Protein AF-A0A7W4HP68-F1 (afdb_monomer)

pLDDT: mean 87.76, std 15.4, range [39.12, 98.56]

Sequence (169 aa):
MGERTPRTDPSALHEPLAAELMTPKHRIAAQNIEIGRERLLDSKQLKIIGAAYEQSPLAFEDATNAAVLVGHLVRQTLEFAPTTDGTPLLTAESIAERETANCYGYTIVASECLDQIKGLEHYIGYVNQHAVIMLFDRPSQRSFLLDVPTNELCKETTEAISGKNRKIS

Secondary structure (DSSP, 8-state):
---------GGGG-S-TTSS-EES-HHHHTT-TTS--EEGGG-HHHHHHHHHHHTS---HHHHHHHHHHHHHHHHHH-EE----TTPPP--HHHHHHH-EE-HHHHHHHHHHHHTTSTT---EEEEETTEEEEEEEETTTTEEEEE-SS-STT-EE-HHHHH-------

Nearest PDB structures (foldseek):
  8ig0-assembly2_C  TM=6.056E-01  e=6.500E-02  Homo sapiens
  4x5y-assembly1_A  TM=5.254E-01  e=9.857E-02  Homo sapiens
  8va6-assembly1_A  TM=5.139E-01  e=1.046E-01  Homo sapiens
  6opj-assembly1_A  TM=6.132E-01  e=2.553E-01  Homo sapiens
  8va5-assembly1_A  TM=4.805E-01  e=1.110E-01  Homo sapiens

Solvent-accessible surface area (backbone atoms only — not comparable to full-atom values): 9848 Å² total; per-residue (Å²): 135,82,83,74,73,83,74,76,59,78,80,79,71,75,71,59,56,38,69,60,25,42,28,47,22,66,78,61,29,74,75,36,85,86,51,70,70,35,46,43,84,75,21,68,67,53,52,50,44,30,52,55,38,68,72,44,94,69,44,68,66,43,53,52,52,40,50,52,52,44,27,50,53,45,55,48,24,37,42,87,41,80,89,52,99,82,58,71,76,93,41,24,67,55,32,40,77,64,32,48,33,32,49,54,53,40,32,50,39,38,48,61,51,42,71,73,24,81,91,59,71,74,43,83,46,79,54,97,95,40,35,26,37,37,35,70,41,73,93,81,61,38,32,34,33,37,33,41,87,47,76,90,52,56,40,78,40,25,46,81,75,67,67,56,75,82,74,86,124

Foldseek 3Di:
DDPPDPDDDVVLVDDQLQQLFWFQAPVVCVVPVVDDIDRLLPDPQLVVLLVQLVPDPVDPVSLLVSLVSLLVRLLRGADEDADDPPDDDRHSVVCRVHSYDHQVSLQSNSVSSQVSRPPRDWDWDQDPNGIWIKGADPVVQWIFIGRSNDCPRGGTCSCVPVVDDPPPD

Radius of gyration: 17.86 Å; Cα contacts (8 Å, |Δi|>4): 255; chains: 1; bounding box: 71×29×49 Å

Structure (mmCIF, N/CA/C/O backbone):
data_AF-A0A7W4HP68-F1
#
_entry.id   AF-A0A7W4HP68-F1
#
loop_
_atom_site.group_PDB
_atom_site.id
_atom_site.type_symbol
_atom_site.label_atom_id
_atom_site.label_alt_id
_atom_site.label_comp_id
_atom_site.label_asym_id
_atom_site.label_entity_id
_atom_site.label_seq_id
_atom_site.pdbx_PDB_ins_code
_atom_site.Cartn_x
_atom_site.Cartn_y
_atom_site.Cartn_z
_atom_site.occupancy
_atom_site.B_iso_or_equiv
_atom_site.auth_seq_id
_atom_site.auth_comp_id
_atom_site.auth_asym_id
_atom_site.auth_atom_id
_atom_site.pdbx_PDB_model_num
ATOM 1 N N . MET A 1 1 ? 45.968 -4.131 7.517 1.00 40.19 1 MET A N 1
ATOM 2 C CA . MET A 1 1 ? 45.102 -3.302 6.654 1.00 40.19 1 MET A CA 1
ATOM 3 C C . MET A 1 1 ? 43.673 -3.678 6.982 1.00 40.19 1 MET A C 1
ATOM 5 O O . MET A 1 1 ? 43.306 -4.811 6.721 1.00 40.19 1 MET A O 1
ATOM 9 N N . GLY A 1 2 ? 42.932 -2.812 7.674 1.00 39.78 2 GLY A N 1
ATOM 10 C CA . GLY A 1 2 ? 41.544 -3.100 8.037 1.00 39.78 2 GLY A CA 1
ATOM 11 C C . GLY A 1 2 ? 40.631 -2.839 6.846 1.00 39.78 2 GLY A C 1
ATOM 12 O O . GLY A 1 2 ? 40.623 -1.720 6.331 1.00 39.78 2 GLY A O 1
ATOM 13 N N . GLU A 1 3 ? 39.896 -3.859 6.408 1.00 43.34 3 GLU A N 1
ATOM 14 C CA . GLU A 1 3 ? 38.761 -3.699 5.503 1.00 43.34 3 GLU A CA 1
ATOM 15 C C . GLU A 1 3 ? 37.773 -2.720 6.135 1.00 43.34 3 GLU A C 1
ATOM 17 O O . GLU A 1 3 ? 37.208 -2.961 7.203 1.00 43.34 3 GLU A O 1
ATOM 22 N N . ARG A 1 4 ? 37.601 -1.563 5.493 1.00 48.28 4 ARG A N 1
ATOM 23 C CA . ARG A 1 4 ? 36.499 -0.666 5.815 1.00 48.28 4 ARG A CA 1
ATOM 24 C C . ARG A 1 4 ? 35.239 -1.337 5.285 1.00 48.28 4 ARG A C 1
ATOM 26 O O . ARG A 1 4 ? 35.049 -1.392 4.075 1.00 48.28 4 ARG A O 1
ATOM 33 N N . THR A 1 5 ? 34.381 -1.808 6.185 1.00 53.44 5 THR A N 1
ATOM 34 C CA . THR A 1 5 ? 32.953 -2.000 5.901 1.00 53.44 5 THR A CA 1
ATOM 35 C C . THR A 1 5 ? 32.448 -0.799 5.097 1.00 53.44 5 THR A C 1
ATOM 37 O O . THR A 1 5 ? 32.712 0.334 5.531 1.00 53.44 5 THR A O 1
ATOM 40 N N . PRO A 1 6 ? 31.757 -0.994 3.959 1.00 51.78 6 PRO A N 1
ATOM 41 C CA . PRO A 1 6 ? 31.152 0.119 3.250 1.00 51.78 6 PRO A CA 1
ATOM 42 C C . PRO A 1 6 ? 30.161 0.775 4.210 1.00 51.78 6 PRO A C 1
ATOM 44 O O . PRO A 1 6 ? 29.169 0.177 4.616 1.00 51.78 6 PRO A O 1
ATOM 47 N N . ARG A 1 7 ? 30.495 1.988 4.656 1.00 52.41 7 ARG A N 1
ATOM 48 C CA . ARG A 1 7 ? 29.560 2.845 5.373 1.00 52.41 7 ARG A CA 1
ATOM 49 C C . ARG A 1 7 ? 28.571 3.308 4.318 1.00 52.41 7 ARG A C 1
ATOM 51 O O . ARG A 1 7 ? 28.935 4.132 3.484 1.00 52.41 7 ARG A O 1
ATOM 58 N N . THR A 1 8 ? 27.375 2.736 4.314 1.00 50.69 8 THR A N 1
ATOM 59 C CA . THR A 1 8 ? 26.241 3.315 3.601 1.00 50.69 8 THR A CA 1
ATOM 60 C C . THR A 1 8 ? 26.096 4.751 4.087 1.00 50.69 8 THR A C 1
ATOM 62 O O . THR A 1 8 ? 25.999 5.001 5.290 1.00 50.69 8 THR A O 1
ATOM 65 N N . ASP A 1 9 ? 26.193 5.696 3.159 1.00 42.69 9 ASP A N 1
ATOM 66 C CA . ASP A 1 9 ? 25.941 7.100 3.437 1.00 42.69 9 ASP A CA 1
ATOM 67 C C . ASP A 1 9 ? 24.480 7.229 3.906 1.00 42.69 9 ASP A C 1
ATOM 69 O O . ASP A 1 9 ? 23.585 6.794 3.178 1.00 42.69 9 ASP A O 1
ATOM 73 N N . PRO A 1 10 ? 24.193 7.768 5.104 1.00 47.03 10 PRO A N 1
ATOM 74 C CA . PRO A 1 10 ? 22.819 7.978 5.554 1.00 47.03 10 PRO A CA 1
ATOM 75 C C . PRO A 1 10 ? 22.025 8.924 4.638 1.00 47.03 10 PRO A C 1
ATOM 77 O O . PRO A 1 10 ? 20.806 8.974 4.755 1.00 47.03 10 PRO A O 1
ATOM 80 N N . SER A 1 11 ? 22.671 9.642 3.709 1.00 45.12 11 SER A N 1
ATOM 81 C CA . SER A 1 11 ? 21.988 10.397 2.649 1.00 45.12 11 SER A CA 1
ATOM 82 C C . SER A 1 11 ? 21.313 9.509 1.589 1.00 45.12 11 SER A C 1
ATOM 84 O O . SER A 1 11 ? 20.339 9.934 0.974 1.00 45.12 11 SER A O 1
ATOM 86 N N . ALA A 1 12 ? 21.750 8.252 1.431 1.00 43.88 12 ALA A N 1
ATOM 87 C CA . ALA A 1 12 ? 21.139 7.267 0.533 1.00 43.88 12 ALA A CA 1
ATOM 88 C C . ALA A 1 12 ? 19.797 6.709 1.056 1.00 43.88 12 ALA A C 1
ATOM 90 O O . ALA A 1 12 ? 19.240 5.789 0.462 1.00 43.88 12 ALA A O 1
ATOM 91 N N . LEU A 1 13 ? 19.286 7.234 2.178 1.00 48.50 13 LEU A N 1
ATOM 92 C CA . LEU A 1 13 ? 18.046 6.788 2.817 1.00 48.50 13 LEU A CA 1
ATOM 93 C C . LEU A 1 13 ? 16.765 7.499 2.366 1.00 48.50 13 LEU A C 1
ATOM 95 O O . LEU A 1 13 ? 15.713 7.109 2.859 1.00 48.50 13 LEU A O 1
ATOM 99 N N . HIS A 1 14 ? 16.772 8.517 1.499 1.00 60.44 14 HIS A N 1
ATOM 100 C CA . HIS A 1 14 ? 15.555 9.339 1.367 1.00 60.44 14 HIS A CA 1
ATOM 101 C C . HIS A 1 14 ? 15.119 9.700 -0.053 1.00 60.44 14 HIS A C 1
ATOM 103 O O . HIS A 1 14 ? 14.591 10.787 -0.272 1.00 60.44 14 HIS A O 1
ATOM 109 N N . GLU A 1 15 ? 15.238 8.771 -1.000 1.00 81.50 15 GLU A N 1
ATOM 110 C CA . GLU A 1 15 ? 14.273 8.748 -2.102 1.00 81.50 15 GLU A CA 1
ATOM 111 C C . GLU A 1 15 ? 13.188 7.709 -1.785 1.00 81.50 15 GLU A C 1
ATOM 113 O O . GLU A 1 15 ? 13.540 6.567 -1.472 1.00 81.50 15 GLU A O 1
ATOM 118 N N . PRO A 1 16 ? 11.891 8.081 -1.815 1.00 92.12 16 PRO A N 1
ATOM 119 C CA . PRO A 1 16 ? 10.810 7.114 -1.683 1.00 92.12 16 PRO A CA 1
ATOM 120 C C . PRO A 1 16 ? 10.994 5.980 -2.688 1.00 92.12 16 PRO A C 1
ATOM 122 O O . PRO A 1 16 ? 11.236 6.225 -3.871 1.00 92.12 16 PRO A O 1
ATOM 125 N N . LEU A 1 17 ? 10.839 4.737 -2.248 1.00 94.81 17 LEU A N 1
ATOM 126 C CA . LEU A 1 17 ? 10.944 3.564 -3.110 1.00 94.81 17 LEU A CA 1
ATOM 127 C C . LEU A 1 17 ? 9.953 3.635 -4.288 1.00 94.81 17 LEU A C 1
ATOM 129 O O . LEU A 1 17 ? 10.228 3.139 -5.378 1.00 94.81 17 LEU A O 1
ATOM 133 N N . ALA A 1 18 ? 8.813 4.294 -4.084 1.00 96.31 18 ALA A N 1
ATOM 134 C CA . ALA A 1 18 ? 7.776 4.534 -5.073 1.00 96.31 18 ALA A CA 1
ATOM 135 C C . ALA A 1 18 ? 8.025 5.734 -6.005 1.00 96.31 18 ALA A C 1
ATOM 137 O O . ALA A 1 18 ? 7.197 5.977 -6.886 1.00 96.31 18 ALA A O 1
ATOM 138 N N . ALA A 1 19 ? 9.118 6.488 -5.842 1.00 94.88 19 ALA A N 1
ATOM 139 C CA . ALA A 1 19 ? 9.353 7.736 -6.573 1.00 94.88 19 ALA A CA 1
ATOM 140 C C . ALA A 1 19 ? 9.346 7.553 -8.101 1.00 94.88 19 ALA A C 1
ATOM 142 O O . ALA A 1 19 ? 8.768 8.369 -8.825 1.00 94.88 19 ALA A O 1
ATOM 143 N N . GLU A 1 20 ? 9.942 6.473 -8.597 1.00 95.38 20 GLU A N 1
ATOM 144 C CA . GLU A 1 20 ? 10.044 6.183 -10.033 1.00 95.38 20 GLU A CA 1
ATOM 145 C C . GLU A 1 20 ? 9.067 5.094 -10.502 1.00 95.38 20 GLU A C 1
ATOM 147 O O . GLU A 1 20 ? 8.982 4.794 -11.695 1.00 95.38 20 GLU A O 1
ATOM 152 N N . LEU A 1 21 ? 8.282 4.517 -9.584 1.00 96.94 21 LEU A N 1
ATOM 153 C CA . LEU A 1 21 ? 7.321 3.477 -9.930 1.00 96.94 21 LEU A CA 1
ATOM 154 C C . LEU A 1 21 ? 6.187 4.033 -10.783 1.00 96.94 21 LEU A C 1
ATOM 156 O O . LEU A 1 21 ? 5.560 5.043 -10.465 1.00 96.94 21 LEU A O 1
ATOM 160 N N . MET A 1 22 ? 5.876 3.300 -11.844 1.00 97.75 22 MET A N 1
ATOM 161 C CA . MET A 1 22 ? 4.790 3.607 -12.760 1.00 97.75 22 MET A CA 1
ATOM 162 C C . MET A 1 22 ? 3.688 2.563 -12.614 1.00 97.75 22 MET A C 1
ATOM 164 O O . MET A 1 22 ? 3.959 1.365 -12.597 1.00 97.75 22 MET A O 1
ATOM 168 N N . THR A 1 23 ? 2.442 3.016 -12.555 1.00 97.19 23 THR A N 1
ATOM 169 C CA . THR A 1 23 ? 1.260 2.170 -12.408 1.00 97.19 23 THR A CA 1
ATOM 170 C C . THR A 1 23 ? 0.336 2.276 -13.629 1.00 97.19 23 THR A C 1
ATOM 172 O O . THR A 1 23 ? 0.147 3.378 -14.150 1.00 97.19 23 THR A O 1
ATOM 175 N N . PRO A 1 24 ? -0.239 1.159 -14.110 1.00 96.31 24 PRO A N 1
ATOM 176 C CA . PRO A 1 24 ? 0.078 -0.204 -13.686 1.00 96.31 24 PRO A CA 1
ATOM 177 C C . PRO A 1 24 ? 1.448 -0.662 -14.222 1.00 96.31 24 PRO A C 1
ATOM 179 O O . PRO A 1 24 ? 2.068 0.002 -15.062 1.00 96.31 24 PRO A O 1
ATOM 182 N N . LYS A 1 25 ? 1.904 -1.831 -13.758 1.00 94.62 25 LYS A N 1
ATOM 183 C 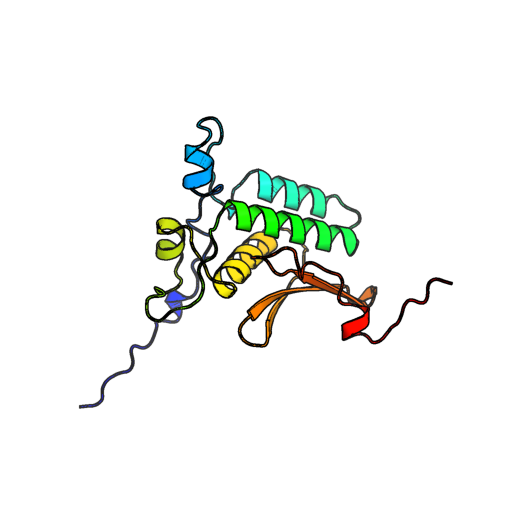CA . LYS A 1 25 ? 3.129 -2.472 -14.254 1.00 94.62 25 LYS A CA 1
ATOM 184 C C . LYS A 1 25 ? 3.082 -2.694 -15.761 1.00 94.62 25 LYS A C 1
ATOM 186 O O . LYS A 1 25 ? 2.010 -2.929 -16.334 1.00 94.62 25 LYS A O 1
ATOM 191 N N . HIS A 1 26 ? 4.243 -2.673 -16.403 1.00 93.31 26 HIS A N 1
ATOM 192 C CA . HIS A 1 26 ? 4.402 -2.730 -17.852 1.00 93.31 26 HIS A CA 1
ATOM 193 C C . HIS A 1 26 ? 3.638 -3.900 -18.479 1.00 93.31 26 HIS A C 1
ATOM 195 O O . HIS A 1 26 ? 2.956 -3.721 -19.485 1.00 93.31 26 HIS A O 1
ATOM 201 N N . ARG A 1 27 ? 3.657 -5.080 -17.842 1.00 90.44 27 ARG A N 1
ATOM 202 C CA . ARG A 1 27 ? 2.921 -6.266 -18.316 1.00 90.44 27 ARG A CA 1
ATOM 203 C C . ARG A 1 27 ? 1.409 -6.041 -18.431 1.00 90.44 27 ARG A C 1
ATOM 205 O O . ARG A 1 27 ? 0.796 -6.596 -19.335 1.00 90.44 27 ARG A O 1
ATOM 212 N N . ILE A 1 28 ? 0.810 -5.267 -17.523 1.00 89.50 28 ILE A N 1
ATOM 213 C CA . ILE A 1 28 ? -0.626 -4.946 -17.555 1.00 89.50 28 ILE A CA 1
ATOM 214 C C . ILE A 1 28 ? -0.901 -3.907 -18.646 1.00 89.50 28 ILE A C 1
ATOM 216 O O . ILE A 1 28 ? -1.795 -4.107 -19.462 1.00 89.50 28 ILE A O 1
ATOM 220 N N . ALA A 1 29 ? -0.109 -2.833 -18.708 1.00 90.56 29 ALA A N 1
ATOM 221 C CA . ALA A 1 29 ? -0.276 -1.792 -19.725 1.00 90.56 29 ALA A CA 1
ATOM 222 C C . ALA A 1 29 ? -0.070 -2.328 -21.157 1.00 90.56 29 ALA A C 1
ATOM 224 O O . ALA A 1 29 ? -0.787 -1.955 -22.078 1.00 90.56 29 ALA A O 1
ATOM 225 N N . ALA A 1 30 ? 0.854 -3.275 -21.348 1.00 87.94 30 ALA A N 1
ATOM 226 C CA . ALA A 1 30 ? 1.096 -3.912 -22.643 1.00 87.94 30 ALA A CA 1
ATOM 227 C C . ALA A 1 30 ? -0.101 -4.737 -23.157 1.00 87.94 30 ALA A C 1
ATOM 229 O O . ALA A 1 30 ? -0.192 -4.998 -24.354 1.00 87.94 30 ALA A O 1
ATOM 230 N N . GLN A 1 31 ? -1.019 -5.151 -22.276 1.00 88.31 31 GLN A N 1
ATOM 231 C CA . GLN A 1 31 ? -2.223 -5.900 -22.654 1.00 88.31 31 GLN A CA 1
ATOM 232 C C . GLN A 1 31 ? -3.368 -4.993 -23.124 1.00 88.31 31 GLN A C 1
ATOM 234 O O . GLN A 1 31 ? -4.294 -5.482 -23.769 1.00 88.31 31 GLN A O 1
ATOM 239 N N . ASN A 1 32 ? -3.321 -3.692 -22.823 1.00 82.94 32 ASN A N 1
ATOM 240 C CA . ASN A 1 32 ? -4.326 -2.729 -23.254 1.00 82.94 32 ASN A CA 1
ATOM 241 C C . ASN A 1 32 ? -3.702 -1.334 -23.415 1.00 82.94 32 ASN A C 1
ATOM 243 O O . ASN A 1 32 ? -3.455 -0.641 -22.431 1.00 82.94 32 ASN A O 1
ATOM 247 N N . ILE A 1 33 ? -3.505 -0.912 -24.668 1.00 73.19 33 ILE A N 1
ATOM 248 C CA . ILE A 1 33 ? -2.833 0.349 -25.016 1.00 73.19 33 ILE A CA 1
ATOM 249 C C . ILE A 1 33 ? -3.592 1.602 -24.551 1.00 73.19 33 ILE A C 1
ATOM 251 O O . ILE A 1 33 ? -3.002 2.676 -24.464 1.00 73.19 33 ILE A O 1
ATOM 255 N N . GLU A 1 34 ? -4.885 1.476 -24.237 1.00 80.88 34 GLU A N 1
ATOM 256 C CA . GLU A 1 34 ? -5.684 2.565 -23.664 1.00 80.88 34 GLU A CA 1
ATOM 257 C C . GLU A 1 34 ? -5.357 2.803 -22.181 1.00 80.88 34 GLU A C 1
ATOM 259 O O . GLU A 1 34 ? -5.646 3.874 -21.643 1.00 80.88 34 GLU A O 1
ATOM 264 N N . ILE A 1 35 ? -4.722 1.832 -21.514 1.00 80.25 35 ILE A N 1
ATOM 265 C CA . ILE A 1 35 ? -4.265 1.963 -20.131 1.00 80.25 35 ILE A CA 1
ATOM 266 C C . ILE A 1 35 ? -2.921 2.696 -20.131 1.00 80.25 35 ILE A C 1
ATOM 268 O O . ILE A 1 35 ? -1.845 2.100 -20.202 1.00 80.25 35 ILE A O 1
ATOM 272 N N . GLY A 1 36 ? -2.994 4.025 -20.051 1.00 86.56 36 GLY A N 1
ATOM 273 C CA . GLY A 1 36 ? -1.827 4.869 -19.812 1.00 86.56 36 GLY A CA 1
ATOM 274 C C . GLY A 1 36 ? -1.169 4.549 -18.466 1.00 86.56 36 GLY A C 1
ATOM 275 O O . GLY A 1 36 ? -1.857 4.283 -17.481 1.00 86.56 36 GLY A O 1
ATOM 276 N N . ARG A 1 37 ? 0.168 4.587 -18.424 1.00 94.25 37 ARG A N 1
ATOM 277 C CA . ARG A 1 37 ? 0.936 4.471 -17.176 1.00 94.25 37 ARG A CA 1
ATOM 278 C C . ARG A 1 37 ? 1.150 5.852 -16.567 1.00 94.25 37 ARG A C 1
ATOM 280 O O . ARG A 1 37 ? 1.506 6.794 -17.272 1.00 94.25 37 ARG A O 1
ATOM 287 N N . GLU A 1 38 ? 0.979 5.954 -15.260 1.00 96.69 38 GLU A N 1
ATOM 288 C CA . GLU A 1 38 ? 1.174 7.177 -14.476 1.00 96.69 38 GLU A CA 1
ATOM 289 C C . GLU A 1 38 ? 2.187 6.905 -13.359 1.00 96.69 38 GLU A C 1
ATOM 291 O O . GLU A 1 38 ? 2.323 5.762 -12.927 1.00 96.69 38 GLU A O 1
ATOM 296 N N . ARG A 1 39 ? 2.892 7.928 -12.860 1.00 97.25 39 ARG A N 1
ATOM 297 C CA . ARG A 1 39 ? 3.720 7.758 -11.653 1.00 97.25 39 ARG A CA 1
ATOM 298 C C . ARG A 1 39 ? 2.817 7.367 -10.490 1.00 97.25 39 ARG A C 1
ATOM 300 O O . ARG A 1 39 ? 1.792 8.012 -10.283 1.00 97.25 39 ARG A O 1
ATOM 307 N N . LEU A 1 40 ? 3.183 6.330 -9.740 1.00 98.12 40 LEU A N 1
ATOM 308 C CA . LEU A 1 40 ? 2.350 5.733 -8.693 1.00 98.12 40 LEU A CA 1
ATOM 309 C C . LEU A 1 40 ? 1.877 6.784 -7.677 1.00 98.12 40 LEU A C 1
ATOM 311 O O . LEU A 1 40 ? 0.671 6.921 -7.460 1.00 98.12 40 LEU A O 1
ATOM 315 N N . LEU A 1 41 ? 2.814 7.566 -7.134 1.00 97.56 41 LEU A N 1
ATOM 316 C CA . LEU A 1 41 ? 2.531 8.608 -6.139 1.00 97.56 41 LEU A CA 1
ATOM 317 C C . LEU A 1 41 ? 1.694 9.774 -6.698 1.00 97.56 41 LEU A C 1
ATOM 319 O O . LEU A 1 41 ? 0.993 10.446 -5.950 1.00 97.56 41 LEU A O 1
ATOM 323 N N . ASP A 1 42 ? 1.707 9.983 -8.017 1.00 96.56 42 ASP A N 1
ATOM 324 C CA . ASP A 1 42 ? 0.942 11.039 -8.691 1.00 96.56 42 ASP A CA 1
ATOM 325 C C . ASP A 1 42 ? -0.346 10.522 -9.358 1.00 96.56 42 ASP A C 1
ATOM 327 O O . ASP A 1 42 ? -1.086 11.310 -9.968 1.00 96.56 42 ASP A O 1
ATOM 331 N N . SER A 1 43 ? -0.612 9.216 -9.265 1.00 97.38 43 SER A N 1
ATOM 332 C CA . SER A 1 43 ? -1.649 8.542 -10.042 1.00 97.38 43 SER A CA 1
ATOM 333 C C . SER A 1 43 ? -3.045 9.050 -9.695 1.00 97.38 43 SER A C 1
ATOM 335 O O . SER A 1 43 ? -3.373 9.358 -8.542 1.00 97.38 43 SER A O 1
ATOM 337 N N . LYS A 1 44 ? -3.916 9.111 -10.705 1.00 97.19 44 LYS A N 1
ATOM 338 C CA . LYS A 1 44 ? -5.322 9.497 -10.509 1.00 97.19 44 LYS A CA 1
ATOM 339 C C . LYS A 1 44 ? -6.014 8.589 -9.501 1.00 97.19 44 LYS A C 1
ATOM 341 O O . LYS A 1 44 ? -6.801 9.073 -8.695 1.00 97.19 44 LYS A O 1
ATOM 346 N N . GLN A 1 45 ? -5.711 7.292 -9.527 1.00 97.31 45 GLN A N 1
ATOM 347 C CA . GLN A 1 45 ? -6.311 6.324 -8.616 1.00 97.31 45 GLN A CA 1
ATOM 348 C C . GLN A 1 45 ? -5.924 6.600 -7.160 1.00 97.31 45 GLN A C 1
ATOM 350 O O . GLN A 1 45 ? -6.814 6.616 -6.313 1.00 97.31 45 GLN A O 1
ATOM 355 N N . LEU A 1 46 ? -4.651 6.898 -6.866 1.00 98.44 46 LEU A N 1
ATOM 356 C CA . LEU A 1 46 ? -4.238 7.262 -5.508 1.00 98.44 46 LEU A CA 1
ATOM 357 C C . LEU A 1 46 ? -4.939 8.541 -5.029 1.00 98.44 46 LEU A C 1
ATOM 359 O O . LEU A 1 46 ? -5.462 8.578 -3.918 1.00 98.44 46 LEU A O 1
ATOM 363 N N . LYS A 1 47 ? -5.047 9.552 -5.899 1.00 98.38 47 LYS A N 1
ATOM 364 C CA . LYS A 1 47 ? -5.775 10.799 -5.603 1.00 98.38 47 LYS A CA 1
ATOM 365 C C . LYS A 1 47 ? -7.262 10.564 -5.334 1.00 98.38 47 LYS A C 1
ATOM 367 O O . LYS A 1 47 ? -7.816 11.188 -4.437 1.00 98.38 47 LYS A O 1
ATOM 372 N N . ILE A 1 48 ? -7.906 9.666 -6.084 1.00 98.44 48 ILE A N 1
ATOM 373 C CA . ILE A 1 48 ? -9.308 9.283 -5.859 1.00 98.44 48 ILE A CA 1
ATOM 374 C C . ILE A 1 48 ? -9.465 8.591 -4.502 1.00 98.44 48 ILE A C 1
ATOM 376 O O . ILE A 1 48 ? -10.387 8.930 -3.765 1.00 98.44 48 ILE A O 1
ATOM 380 N N . ILE A 1 49 ? -8.566 7.661 -4.159 1.00 98.56 49 ILE A N 1
ATOM 381 C CA . ILE A 1 49 ? -8.584 6.971 -2.859 1.00 98.56 49 ILE A CA 1
ATOM 382 C C . ILE A 1 49 ? -8.423 7.986 -1.720 1.00 98.56 49 ILE A C 1
ATOM 384 O O . ILE A 1 49 ? -9.225 7.984 -0.787 1.00 98.56 49 ILE A O 1
ATOM 388 N N . GLY A 1 50 ? -7.435 8.881 -1.826 1.00 98.31 50 GLY A N 1
ATOM 389 C CA . GLY A 1 50 ? -7.185 9.921 -0.829 1.00 98.31 50 GLY A CA 1
ATOM 390 C C . GLY A 1 50 ? -8.367 10.873 -0.665 1.00 98.31 50 GLY A C 1
ATOM 391 O O . GLY A 1 50 ? -8.855 11.057 0.444 1.00 98.31 50 GLY A O 1
ATOM 392 N N . ALA A 1 51 ? -8.911 11.395 -1.767 1.00 98.25 51 ALA A N 1
ATOM 393 C CA . ALA A 1 51 ? -10.065 12.291 -1.726 1.00 98.25 51 ALA A CA 1
ATOM 394 C C . ALA A 1 51 ? -11.315 11.621 -1.130 1.00 98.25 51 ALA A C 1
ATOM 396 O O . ALA A 1 51 ? -12.045 12.261 -0.374 1.00 98.25 51 ALA A O 1
ATOM 397 N N . ALA A 1 52 ? -11.561 10.345 -1.447 1.00 98.38 52 ALA A N 1
ATOM 398 C CA . ALA A 1 52 ? -12.680 9.594 -0.883 1.00 98.38 52 ALA A CA 1
ATOM 399 C C . ALA A 1 52 ? -12.542 9.414 0.637 1.00 98.38 52 ALA A C 1
ATOM 401 O O . ALA A 1 52 ? -13.524 9.592 1.356 1.00 98.38 52 ALA A O 1
ATOM 402 N N . TYR A 1 53 ? -11.334 9.117 1.129 1.00 98.38 53 TYR A N 1
ATOM 403 C CA . TYR A 1 53 ? -11.055 9.047 2.565 1.00 98.38 53 TYR A CA 1
ATOM 404 C C . TYR A 1 53 ? -11.209 10.414 3.239 1.00 98.38 53 TYR A C 1
ATOM 406 O O . TYR A 1 53 ? -11.939 10.539 4.217 1.00 98.38 53 TYR A O 1
ATOM 414 N N . GLU A 1 54 ? -10.587 11.458 2.695 1.00 97.81 54 GLU A N 1
ATOM 415 C CA . GLU A 1 54 ? -10.579 12.802 3.289 1.00 97.81 54 GLU A CA 1
ATOM 416 C C . GLU A 1 54 ? -11.973 13.446 3.362 1.00 97.81 54 GLU A C 1
ATOM 418 O O . GLU A 1 54 ? -12.218 14.299 4.215 1.00 97.81 54 GLU A O 1
ATOM 423 N N . GLN A 1 55 ? -12.891 13.046 2.479 1.00 97.56 55 GLN A N 1
ATOM 424 C CA . GLN A 1 55 ? -14.287 13.502 2.465 1.00 97.56 55 GLN A CA 1
ATOM 425 C C . GLN A 1 55 ? -15.231 12.597 3.275 1.00 97.56 55 GLN A C 1
ATOM 427 O O . GLN A 1 55 ? -16.421 12.899 3.390 1.00 97.56 55 GLN A O 1
ATOM 432 N N . SER A 1 56 ? -14.728 11.484 3.812 1.00 97.06 56 SER A N 1
ATOM 433 C CA . SER A 1 56 ? -15.509 10.536 4.606 1.00 97.06 56 SER A CA 1
ATOM 434 C C . SER A 1 56 ? -15.735 11.036 6.043 1.00 97.06 56 SER A C 1
ATOM 436 O O . SER A 1 56 ? -15.142 12.031 6.469 1.00 97.06 56 SER A O 1
ATOM 438 N N . PRO A 1 57 ? -16.557 10.335 6.842 1.00 96.00 57 PRO A N 1
ATOM 439 C CA . PRO A 1 57 ? -16.647 10.558 8.284 1.00 96.00 57 PRO A CA 1
ATOM 440 C C . PRO A 1 57 ? -15.349 10.288 9.069 1.00 96.00 57 PRO A C 1
ATOM 442 O O . PRO A 1 57 ? -15.337 10.537 10.275 1.00 96.00 57 PRO A O 1
ATOM 445 N N . LEU A 1 58 ? -14.288 9.787 8.418 1.00 94.75 58 LEU A N 1
ATOM 446 C CA . LEU A 1 58 ? -13.012 9.397 9.025 1.00 94.75 58 LEU A CA 1
ATOM 447 C C . LEU A 1 58 ? -13.188 8.310 10.096 1.00 94.75 58 LEU A C 1
ATOM 449 O O . LEU A 1 58 ? -12.518 8.311 11.132 1.00 94.75 58 LEU A O 1
ATOM 453 N N . ALA A 1 59 ? -14.118 7.383 9.856 1.00 94.56 59 ALA A N 1
ATOM 454 C CA . ALA A 1 59 ? -14.290 6.207 10.690 1.00 94.56 59 ALA A CA 1
ATOM 455 C C . ALA A 1 59 ? -13.174 5.186 10.422 1.00 94.56 59 ALA A C 1
ATOM 457 O O . ALA A 1 59 ? -12.498 5.206 9.391 1.00 94.56 59 ALA A O 1
ATOM 458 N N . PHE A 1 60 ? -13.012 4.234 11.341 1.00 94.75 60 PHE A N 1
ATOM 459 C CA . PHE A 1 60 ? -12.053 3.143 11.178 1.00 94.75 60 PHE A CA 1
ATOM 460 C C . PHE A 1 60 ? -12.254 2.388 9.855 1.00 94.75 60 PHE A C 1
ATOM 462 O O . PHE A 1 60 ? -11.288 2.110 9.150 1.00 94.75 60 PHE A O 1
ATOM 469 N N . GLU A 1 61 ? -13.504 2.111 9.480 1.00 95.69 61 GLU A N 1
ATOM 470 C CA . GLU A 1 61 ? -13.857 1.482 8.207 1.00 95.69 61 GLU A CA 1
ATOM 471 C C . GLU A 1 61 ? -13.314 2.265 7.006 1.00 95.69 61 GLU A C 1
ATOM 473 O O . GLU A 1 61 ? -12.761 1.654 6.092 1.00 95.69 61 GLU A O 1
ATOM 478 N N . ASP A 1 62 ? -13.405 3.596 7.023 1.00 97.12 62 ASP A N 1
ATOM 479 C CA . ASP A 1 62 ? -12.920 4.453 5.937 1.00 97.12 62 ASP A CA 1
ATOM 480 C C . ASP A 1 62 ? -11.399 4.320 5.774 1.00 97.12 62 ASP A C 1
ATOM 482 O O . ASP A 1 62 ? -10.905 4.150 4.655 1.00 97.12 62 ASP A O 1
ATOM 486 N N . ALA A 1 63 ? -10.661 4.296 6.889 1.00 97.06 63 ALA A N 1
ATOM 487 C CA . ALA A 1 63 ? -9.214 4.085 6.889 1.00 97.06 63 ALA A CA 1
ATOM 488 C C . ALA A 1 63 ? -8.840 2.687 6.367 1.00 97.06 63 ALA A C 1
ATOM 490 O O . ALA A 1 63 ? -7.951 2.552 5.524 1.00 97.06 63 ALA A O 1
ATOM 491 N N . THR A 1 64 ? -9.544 1.637 6.812 1.00 96.62 64 THR A N 1
ATOM 492 C CA . THR A 1 64 ? -9.293 0.266 6.329 1.00 96.62 64 THR A CA 1
ATOM 493 C C . THR A 1 64 ? -9.609 0.109 4.844 1.00 96.62 64 THR A C 1
ATOM 495 O O . THR A 1 64 ? -8.838 -0.520 4.120 1.00 96.62 64 THR A O 1
ATOM 498 N N . ASN A 1 65 ? -10.686 0.735 4.362 1.00 97.12 65 ASN A N 1
ATOM 499 C CA . ASN A 1 65 ? -11.062 0.721 2.952 1.00 97.12 65 ASN A CA 1
ATOM 500 C C . ASN A 1 65 ? -10.007 1.427 2.096 1.00 97.12 65 ASN A C 1
ATOM 502 O O . ASN A 1 65 ? -9.561 0.868 1.093 1.00 97.12 65 ASN A O 1
ATOM 506 N N . ALA A 1 66 ? -9.558 2.617 2.508 1.00 98.12 66 ALA A N 1
ATOM 507 C CA . ALA A 1 66 ? -8.489 3.336 1.823 1.00 98.12 66 ALA A CA 1
ATOM 508 C C . ALA A 1 66 ? -7.195 2.507 1.773 1.00 98.12 66 ALA A C 1
ATOM 510 O O . ALA A 1 66 ? -6.600 2.356 0.705 1.00 98.12 66 ALA A O 1
ATOM 511 N N . ALA A 1 67 ? -6.814 1.881 2.890 1.00 97.81 67 ALA A N 1
ATOM 512 C CA . ALA A 1 67 ? -5.637 1.022 2.965 1.00 97.81 67 ALA A CA 1
ATOM 513 C C . ALA A 1 67 ? -5.727 -0.198 2.034 1.00 97.81 67 ALA A C 1
ATOM 515 O O . ALA A 1 67 ? -4.778 -0.500 1.307 1.00 97.81 67 ALA A O 1
ATOM 516 N N . VAL A 1 68 ? -6.879 -0.871 1.988 1.00 97.31 68 VAL A N 1
ATOM 517 C CA . VAL A 1 68 ? -7.116 -2.003 1.077 1.00 97.31 68 VAL A CA 1
ATOM 518 C C . VAL A 1 68 ? -7.037 -1.563 -0.388 1.00 97.31 68 VAL A C 1
ATOM 520 O O . VAL A 1 68 ? -6.397 -2.240 -1.198 1.00 97.31 68 VAL A O 1
ATOM 523 N N . LEU A 1 69 ? -7.626 -0.415 -0.739 1.00 97.69 69 LEU A N 1
ATOM 524 C CA . LEU A 1 69 ? -7.561 0.137 -2.096 1.00 97.69 69 LEU A CA 1
ATOM 525 C C . LEU A 1 69 ? -6.130 0.516 -2.502 1.00 97.69 69 LEU A C 1
ATOM 527 O O . LEU A 1 69 ? -5.724 0.207 -3.625 1.00 97.69 69 LEU A O 1
ATOM 531 N N . VAL A 1 70 ? -5.339 1.098 -1.594 1.00 98.25 70 VAL A N 1
ATOM 532 C CA . VAL A 1 70 ? -3.899 1.317 -1.815 1.00 98.25 70 VAL A CA 1
ATOM 533 C C . VAL A 1 70 ? -3.179 -0.016 -2.019 1.00 98.25 70 VAL A C 1
ATOM 535 O O . VAL A 1 70 ? -2.415 -0.158 -2.972 1.00 98.25 70 VAL A O 1
ATOM 538 N N . GLY A 1 71 ? -3.471 -1.037 -1.210 1.00 97.25 71 GLY A N 1
ATOM 539 C CA . GLY A 1 71 ? -2.896 -2.371 -1.394 1.00 97.25 71 GLY A CA 1
ATOM 540 C C . GLY A 1 71 ? -3.219 -2.982 -2.764 1.00 97.25 71 GLY A C 1
ATOM 541 O O . GLY A 1 71 ? -2.368 -3.614 -3.393 1.00 97.25 71 GLY A O 1
ATOM 542 N N . HIS A 1 72 ? -4.428 -2.764 -3.288 1.00 96.50 72 HIS A N 1
ATOM 543 C CA . HIS A 1 72 ? -4.775 -3.147 -4.660 1.00 96.50 72 HIS A CA 1
ATOM 544 C C . HIS A 1 72 ? -3.974 -2.376 -5.712 1.00 96.50 72 HIS A C 1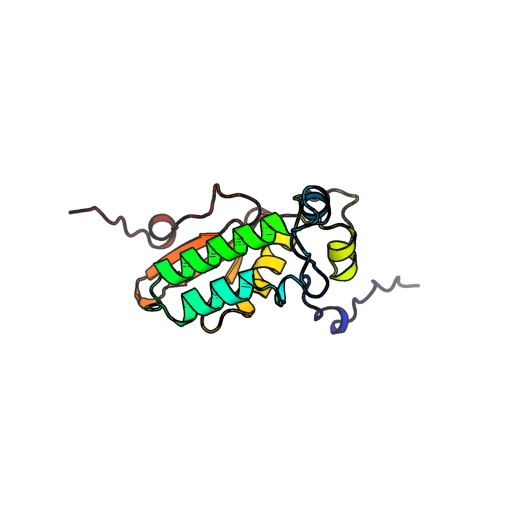
ATOM 546 O O . HIS A 1 72 ? -3.447 -3.004 -6.630 1.00 96.50 72 HIS A O 1
ATOM 552 N N . LEU A 1 73 ? -3.832 -1.060 -5.556 1.00 97.44 73 LEU A N 1
ATOM 553 C CA . LEU A 1 73 ? -3.034 -0.230 -6.459 1.00 97.44 73 LEU A CA 1
ATOM 554 C C . LEU A 1 73 ? -1.564 -0.686 -6.500 1.00 97.44 73 LEU A C 1
ATOM 556 O O . LEU A 1 73 ? -0.979 -0.833 -7.575 1.00 97.44 73 LEU A O 1
ATOM 560 N N . VAL A 1 74 ? -0.971 -1.007 -5.349 1.00 97.81 74 VAL A N 1
ATOM 561 C CA . VAL A 1 74 ? 0.407 -1.525 -5.285 1.00 97.81 74 VAL A CA 1
ATOM 562 C C . VAL A 1 74 ? 0.532 -2.881 -5.985 1.00 97.81 74 VAL A C 1
ATOM 564 O O . VAL A 1 74 ? 1.468 -3.083 -6.754 1.00 97.81 74 VAL A O 1
ATOM 567 N N . ARG A 1 75 ? -0.448 -3.783 -5.84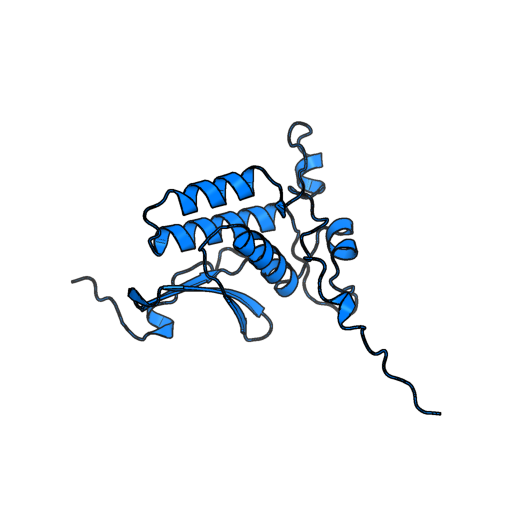5 1.00 95.94 75 ARG A N 1
ATOM 568 C CA . ARG A 1 75 ? -0.484 -5.067 -6.583 1.00 95.94 75 ARG A CA 1
ATOM 569 C C . ARG A 1 75 ? -0.650 -4.911 -8.099 1.00 95.94 75 ARG A C 1
ATOM 571 O O . ARG A 1 75 ? -0.217 -5.774 -8.865 1.00 95.94 75 ARG A O 1
ATOM 578 N N . GLN A 1 76 ? -1.265 -3.820 -8.550 1.00 95.56 76 GLN A N 1
ATOM 579 C CA . GLN A 1 76 ? -1.306 -3.458 -9.971 1.00 95.56 76 GLN A CA 1
ATOM 580 C C . GLN A 1 76 ? 0.035 -2.889 -10.458 1.00 95.56 76 GLN A C 1
ATOM 582 O O . GLN A 1 76 ? 0.317 -2.943 -11.653 1.00 95.56 76 GLN A O 1
ATOM 587 N N . THR A 1 77 ? 0.868 -2.391 -9.545 1.00 97.25 77 THR A N 1
ATOM 588 C CA . THR A 1 77 ? 2.144 -1.719 -9.833 1.00 97.25 77 THR A CA 1
ATOM 589 C C . THR A 1 77 ? 3.351 -2.648 -9.729 1.00 97.25 77 THR A C 1
ATOM 591 O O . THR A 1 77 ? 4.335 -2.450 -10.429 1.00 97.25 77 THR A O 1
ATOM 594 N N . LEU A 1 78 ? 3.281 -3.676 -8.884 1.00 97.06 78 LEU A N 1
ATOM 595 C CA . LEU A 1 78 ? 4.388 -4.591 -8.620 1.00 97.06 78 LEU A CA 1
ATOM 596 C C . LEU A 1 78 ? 3.993 -6.044 -8.882 1.00 97.06 78 LEU A C 1
ATOM 598 O O . LEU A 1 78 ? 2.823 -6.421 -8.827 1.00 97.06 78 LEU A O 1
ATOM 602 N N . GLU A 1 79 ? 4.986 -6.876 -9.164 1.00 95.31 79 GLU A N 1
ATOM 603 C CA . GLU A 1 79 ? 4.917 -8.335 -9.167 1.00 95.31 79 GLU A CA 1
ATOM 604 C C . GLU A 1 79 ? 5.657 -8.881 -7.940 1.00 95.31 79 GLU A C 1
ATOM 606 O O . GLU A 1 79 ? 6.657 -8.314 -7.493 1.00 95.31 79 GLU A O 1
ATOM 611 N N . PHE A 1 80 ? 5.126 -9.930 -7.313 1.00 94.25 80 PHE A N 1
ATOM 612 C CA . PHE A 1 80 ? 5.744 -10.476 -6.108 1.00 94.25 80 PHE A CA 1
ATOM 613 C C . PHE A 1 80 ? 6.943 -11.351 -6.475 1.00 94.25 80 PHE A C 1
ATOM 615 O O . PHE A 1 80 ? 6.836 -12.239 -7.319 1.00 94.25 80 PHE A O 1
ATOM 622 N N . ALA A 1 81 ? 8.069 -11.133 -5.797 1.00 92.56 81 ALA A N 1
ATOM 623 C CA . ALA A 1 81 ? 9.251 -11.980 -5.895 1.00 92.56 81 ALA A CA 1
ATOM 624 C C . ALA A 1 81 ? 9.800 -12.270 -4.485 1.00 92.56 81 ALA A C 1
ATOM 626 O O . ALA A 1 81 ? 10.072 -11.325 -3.742 1.00 92.56 81 ALA A O 1
ATOM 627 N N . PRO A 1 82 ? 9.966 -13.545 -4.083 1.00 88.50 82 PRO A N 1
ATOM 628 C CA . PRO A 1 82 ? 10.495 -13.883 -2.765 1.00 88.50 82 PRO A CA 1
ATOM 629 C C . PRO A 1 82 ? 11.976 -13.504 -2.637 1.00 88.50 82 PRO A C 1
ATOM 631 O O . PRO A 1 82 ? 12.709 -13.446 -3.626 1.00 88.50 82 PRO A O 1
ATOM 634 N N . THR A 1 83 ? 12.430 -13.292 -1.401 1.00 87.19 83 THR A N 1
ATOM 635 C CA . THR A 1 83 ? 13.849 -13.054 -1.114 1.00 87.19 83 THR A CA 1
ATOM 636 C C . THR A 1 83 ? 14.665 -14.318 -1.396 1.00 87.19 83 THR A C 1
ATOM 638 O O . THR A 1 83 ? 14.402 -15.382 -0.841 1.00 87.19 83 THR A O 1
ATOM 641 N N . THR A 1 84 ? 15.669 -14.180 -2.253 1.00 88.62 84 THR A N 1
ATOM 642 C CA . THR A 1 84 ? 16.676 -15.191 -2.611 1.00 88.62 84 THR A CA 1
ATOM 643 C C . THR A 1 84 ? 18.084 -14.584 -2.582 1.00 88.62 84 THR A C 1
ATOM 645 O O . THR A 1 84 ? 18.223 -13.360 -2.516 1.00 88.62 84 THR A O 1
ATOM 648 N N . ASP A 1 85 ? 19.124 -15.411 -2.712 1.00 83.31 85 ASP A N 1
ATOM 649 C CA . ASP A 1 85 ? 20.530 -14.964 -2.754 1.00 83.31 85 ASP A CA 1
ATOM 650 C C . ASP A 1 85 ? 20.830 -13.972 -3.896 1.00 83.31 85 ASP A C 1
ATOM 652 O O . ASP A 1 85 ? 21.785 -13.205 -3.819 1.00 83.31 85 ASP A O 1
ATOM 656 N N . GLY A 1 86 ? 20.004 -13.957 -4.949 1.00 83.12 86 GLY A N 1
ATOM 657 C CA . GLY A 1 86 ? 20.111 -13.030 -6.080 1.00 83.12 86 GLY A CA 1
ATOM 658 C C . GLY A 1 86 ? 19.219 -11.790 -5.976 1.00 83.12 86 GLY A C 1
ATOM 659 O O . GLY A 1 86 ? 19.046 -11.091 -6.973 1.00 83.12 86 GLY A O 1
ATOM 660 N N . THR A 1 87 ? 18.599 -11.529 -4.820 1.00 83.31 87 THR A N 1
ATOM 661 C CA . THR A 1 87 ? 17.735 -10.349 -4.649 1.00 83.31 87 THR A CA 1
ATOM 662 C C . THR A 1 87 ? 18.594 -9.090 -4.714 1.00 83.31 87 THR A C 1
ATOM 664 O O . THR A 1 87 ? 19.485 -8.937 -3.877 1.00 83.31 87 THR A O 1
ATOM 667 N N . PRO A 1 88 ? 18.364 -8.183 -5.678 1.00 84.19 88 PRO A N 1
ATOM 668 C CA . PRO A 1 88 ? 19.127 -6.949 -5.730 1.00 84.19 88 PRO A CA 1
ATOM 669 C C . PRO A 1 88 ? 18.737 -6.037 -4.568 1.00 84.19 88 PRO A C 1
ATOM 671 O O . PRO A 1 88 ? 17.701 -6.219 -3.921 1.00 84.19 88 PRO A O 1
ATOM 674 N N . LEU A 1 89 ? 19.584 -5.040 -4.322 1.00 89.06 89 LEU A N 1
ATOM 675 C CA . LEU A 1 89 ? 19.292 -3.981 -3.367 1.00 89.06 89 LEU A CA 1
ATOM 676 C C . LEU A 1 89 ? 17.961 -3.320 -3.715 1.00 89.06 89 LEU A C 1
ATOM 678 O O . LEU A 1 89 ? 17.678 -3.070 -4.881 1.00 89.06 89 LEU A O 1
ATOM 682 N N . LEU A 1 90 ? 17.157 -3.051 -2.692 1.00 90.31 90 LEU A N 1
ATOM 683 C CA . LEU A 1 90 ? 15.858 -2.421 -2.849 1.00 90.31 90 LEU A CA 1
ATOM 684 C C . LEU A 1 90 ? 16.029 -0.897 -2.890 1.00 90.31 90 LEU A C 1
ATOM 686 O O . LEU A 1 90 ? 16.108 -0.250 -1.849 1.00 90.31 90 LEU A O 1
ATOM 690 N N . THR A 1 91 ? 16.115 -0.350 -4.100 1.00 93.12 91 THR A N 1
ATOM 691 C CA . TH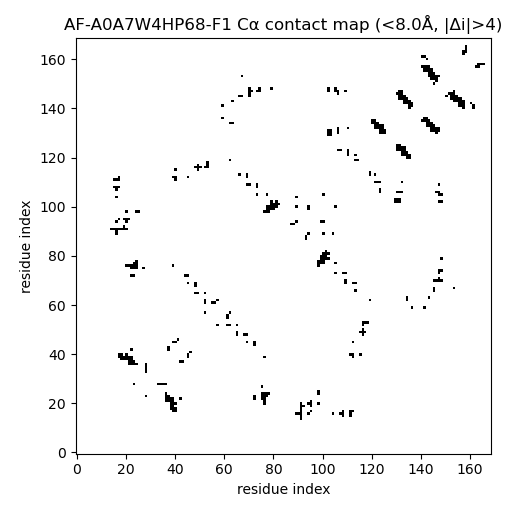R A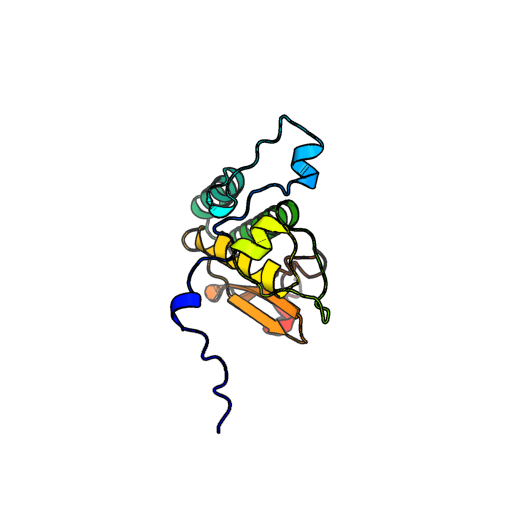 1 91 ? 16.205 1.093 -4.396 1.00 93.12 91 THR A CA 1
ATOM 692 C C . THR A 1 91 ? 15.090 1.524 -5.351 1.00 93.12 91 THR A C 1
ATOM 694 O O . THR A 1 91 ? 14.546 0.671 -6.058 1.00 93.12 91 THR A O 1
ATOM 697 N N . ALA A 1 92 ? 14.773 2.825 -5.403 1.00 93.94 92 ALA A N 1
ATOM 698 C CA . ALA A 1 92 ? 13.765 3.389 -6.312 1.00 93.94 92 ALA A CA 1
ATOM 699 C C . ALA A 1 92 ? 14.039 3.032 -7.788 1.00 93.94 92 ALA A C 1
ATOM 701 O O . ALA A 1 92 ? 13.153 2.522 -8.471 1.00 93.94 92 ALA A O 1
ATOM 702 N N . GLU A 1 93 ? 15.290 3.174 -8.233 1.00 93.50 93 GLU A N 1
ATOM 703 C CA . GLU A 1 93 ? 15.740 2.763 -9.571 1.00 93.50 93 GLU A CA 1
ATOM 704 C C . GLU A 1 93 ? 15.496 1.259 -9.803 1.00 93.50 93 GLU A C 1
ATOM 706 O O . GLU A 1 93 ? 14.775 0.856 -10.717 1.00 93.50 93 GLU A O 1
ATOM 711 N N . SER A 1 94 ? 16.014 0.401 -8.914 1.00 93.06 94 SER A N 1
ATOM 712 C CA . SER A 1 94 ? 15.948 -1.057 -9.095 1.00 93.06 94 SER A CA 1
ATOM 713 C C . SER A 1 94 ? 14.516 -1.603 -9.132 1.00 93.06 94 SER A C 1
ATOM 715 O O . SER A 1 94 ? 14.238 -2.584 -9.830 1.00 93.06 94 SER A O 1
ATOM 717 N N . ILE A 1 95 ? 13.602 -1.008 -8.356 1.00 95.00 95 ILE A N 1
ATOM 718 C CA . ILE A 1 95 ? 12.207 -1.439 -8.303 1.00 95.00 95 ILE A CA 1
ATOM 719 C C . ILE A 1 95 ? 11.425 -0.886 -9.496 1.00 95.00 95 ILE A C 1
ATOM 721 O O . ILE A 1 95 ? 10.546 -1.586 -9.993 1.00 95.00 95 ILE A O 1
ATOM 725 N N . ALA A 1 96 ? 11.756 0.309 -9.996 1.00 94.88 96 ALA A N 1
ATOM 726 C CA . ALA A 1 96 ? 11.144 0.889 -11.189 1.00 94.88 96 ALA A CA 1
ATOM 727 C C . ALA A 1 96 ? 11.528 0.138 -12.467 1.00 94.88 96 ALA A C 1
ATOM 729 O O . ALA A 1 96 ? 10.668 -0.112 -13.313 1.00 94.88 96 ALA A O 1
ATOM 730 N N . GLU A 1 97 ? 12.786 -0.292 -12.580 1.00 94.19 97 GLU A N 1
ATOM 731 C CA . GLU A 1 97 ? 13.254 -1.100 -13.709 1.00 94.19 97 GLU A CA 1
ATOM 732 C C . GLU A 1 97 ? 12.621 -2.494 -13.740 1.00 94.19 97 GLU A C 1
ATOM 734 O O . GLU A 1 97 ? 12.280 -3.014 -14.804 1.00 94.19 97 GLU A O 1
ATOM 739 N N . ARG A 1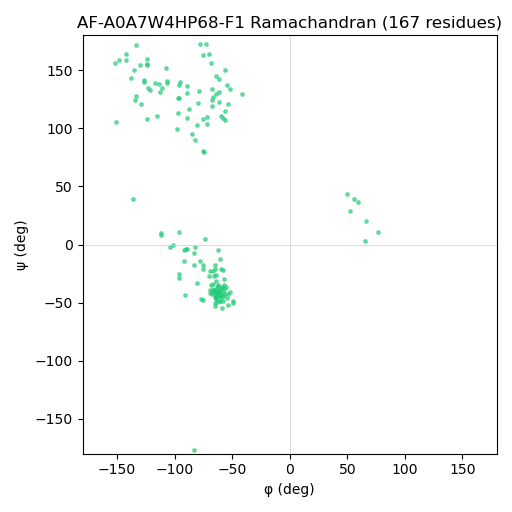 98 ? 12.490 -3.128 -12.569 1.00 93.81 98 ARG A N 1
ATOM 740 C CA . ARG A 1 98 ? 12.094 -4.542 -12.465 1.00 93.81 98 ARG A CA 1
ATOM 741 C C . ARG A 1 98 ? 10.604 -4.733 -12.223 1.00 93.81 98 ARG A C 1
ATOM 743 O O . ARG A 1 98 ? 10.084 -5.806 -12.511 1.00 93.81 98 ARG A O 1
ATOM 750 N N . GLU A 1 99 ? 9.942 -3.738 -11.639 1.00 96.44 99 GLU A N 1
ATOM 751 C CA . GLU A 1 99 ? 8.552 -3.789 -11.169 1.00 96.44 99 GLU A CA 1
ATOM 752 C C . GLU A 1 99 ? 8.280 -4.991 -10.250 1.00 96.44 99 GLU A C 1
ATOM 754 O O . GLU A 1 99 ? 7.171 -5.522 -10.201 1.00 96.44 99 GLU A O 1
ATOM 759 N N . THR A 1 100 ? 9.297 -5.457 -9.519 1.00 94.81 100 THR A N 1
ATOM 760 C CA . THR A 1 100 ? 9.196 -6.620 -8.630 1.00 94.81 100 THR A CA 1
ATOM 761 C C . THR A 1 100 ? 9.664 -6.284 -7.229 1.00 94.81 100 THR A C 1
ATOM 763 O O . THR A 1 100 ? 10.709 -5.651 -7.074 1.00 94.81 100 THR A O 1
ATOM 766 N N . ALA A 1 101 ? 8.970 -6.793 -6.215 1.00 95.19 101 ALA A N 1
ATOM 767 C CA . ALA A 1 101 ? 9.396 -6.662 -4.827 1.00 95.19 101 ALA A CA 1
ATOM 768 C C . ALA A 1 101 ? 8.974 -7.860 -3.968 1.00 95.19 101 ALA A C 1
ATOM 770 O O . ALA A 1 101 ? 8.029 -8.582 -4.287 1.00 95.19 101 ALA A O 1
ATOM 771 N N . ASN A 1 102 ? 9.674 -8.044 -2.851 1.00 94.31 102 ASN A N 1
ATOM 772 C CA . ASN A 1 102 ? 9.269 -8.957 -1.783 1.00 94.31 102 ASN A CA 1
ATOM 773 C C . ASN A 1 102 ? 8.255 -8.282 -0.838 1.00 94.31 102 ASN A C 1
ATOM 775 O O . ASN A 1 102 ? 7.861 -7.133 -1.046 1.00 94.31 102 ASN A O 1
ATOM 779 N N . CYS A 1 103 ? 7.842 -8.979 0.227 1.00 94.88 103 CYS A N 1
ATOM 780 C CA . CYS A 1 103 ? 6.874 -8.451 1.195 1.00 94.88 103 CYS A CA 1
ATOM 781 C C . CYS A 1 103 ? 7.303 -7.105 1.798 1.00 94.88 103 CYS A C 1
ATOM 783 O O . CYS A 1 103 ? 6.464 -6.223 1.983 1.00 94.88 103 CYS A O 1
ATOM 785 N N . TYR A 1 104 ? 8.605 -6.922 2.038 1.00 94.69 104 TYR A N 1
ATOM 786 C CA . TYR A 1 104 ? 9.155 -5.674 2.550 1.00 94.69 104 TYR A CA 1
ATOM 787 C C . TYR A 1 104 ? 8.973 -4.529 1.550 1.00 94.69 104 TYR A C 1
ATOM 789 O O . TYR A 1 104 ? 8.357 -3.527 1.899 1.00 94.69 104 TYR A O 1
ATOM 797 N N . GLY A 1 105 ? 9.399 -4.690 0.292 1.00 95.81 105 GLY A N 1
ATOM 798 C CA . GLY A 1 105 ? 9.233 -3.633 -0.713 1.00 95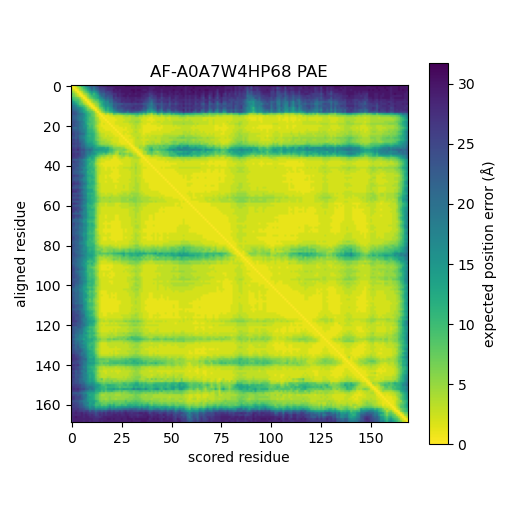.81 105 GLY A CA 1
ATOM 799 C C . GLY A 1 105 ? 7.772 -3.300 -1.017 1.00 95.81 105 GLY A C 1
ATOM 800 O O . GLY A 1 105 ? 7.429 -2.127 -1.115 1.00 95.81 105 GLY A O 1
ATOM 801 N N . TYR A 1 106 ? 6.886 -4.300 -1.049 1.00 97.19 106 TYR A N 1
ATOM 802 C CA . TYR A 1 106 ? 5.439 -4.066 -1.133 1.00 97.19 106 TYR A CA 1
ATOM 803 C C . TYR A 1 106 ? 4.915 -3.207 0.025 1.00 97.19 106 TYR A C 1
ATOM 805 O O . TYR A 1 106 ? 4.116 -2.298 -0.186 1.00 97.19 106 TYR A O 1
ATOM 813 N N . THR A 1 107 ? 5.365 -3.504 1.244 1.00 97.19 107 THR A N 1
ATOM 814 C CA . THR A 1 107 ? 4.944 -2.799 2.460 1.00 97.19 107 THR A CA 1
ATOM 815 C C . THR A 1 107 ? 5.445 -1.358 2.482 1.00 97.19 107 THR A C 1
ATOM 817 O O . THR A 1 107 ? 4.669 -0.462 2.804 1.00 97.19 107 THR A O 1
ATOM 820 N N . ILE A 1 108 ? 6.702 -1.118 2.092 1.00 97.31 108 ILE A N 1
ATOM 821 C CA . ILE A 1 108 ? 7.263 0.237 1.990 1.00 97.31 108 ILE A CA 1
ATOM 822 C C . ILE A 1 108 ? 6.522 1.053 0.926 1.00 97.31 108 ILE A C 1
ATOM 824 O O . ILE A 1 108 ? 6.036 2.136 1.231 1.00 97.31 108 ILE A O 1
ATOM 828 N N . VAL A 1 109 ? 6.337 0.513 -0.283 1.00 98.06 109 VAL A N 1
ATOM 829 C CA . VAL A 1 109 ? 5.629 1.222 -1.365 1.00 98.06 109 VAL A CA 1
ATOM 830 C C . VAL A 1 109 ? 4.186 1.555 -0.977 1.00 98.06 109 VAL A C 1
ATOM 832 O O . VAL A 1 109 ? 3.707 2.656 -1.247 1.00 98.06 109 VAL A O 1
ATOM 835 N N . ALA A 1 110 ? 3.480 0.634 -0.316 1.00 98.25 110 ALA A N 1
ATOM 836 C CA . ALA A 1 110 ? 2.136 0.911 0.182 1.00 98.25 110 ALA A CA 1
ATOM 837 C C . ALA A 1 110 ? 2.132 1.960 1.302 1.00 98.25 110 ALA A C 1
ATOM 839 O O . ALA A 1 110 ? 1.261 2.825 1.294 1.00 98.25 110 ALA A O 1
ATOM 840 N N . SER A 1 111 ? 3.106 1.928 2.217 1.00 98.31 111 SER A N 1
ATOM 841 C CA . SER A 1 111 ? 3.273 2.958 3.250 1.00 98.31 111 SER A CA 1
ATOM 842 C C . SER A 1 111 ? 3.456 4.341 2.630 1.00 98.31 111 SER A C 1
ATOM 844 O O . SER A 1 111 ? 2.736 5.261 2.990 1.00 98.31 111 SER A O 1
ATOM 846 N N . GLU A 1 112 ? 4.345 4.472 1.647 1.00 98.12 112 GLU A N 1
ATOM 847 C CA . GLU A 1 112 ? 4.611 5.745 0.965 1.00 98.12 112 GLU A CA 1
ATOM 848 C C . GLU A 1 112 ? 3.390 6.274 0.197 1.00 98.12 112 GLU A C 1
ATOM 850 O O . GLU A 1 112 ? 3.200 7.486 0.090 1.00 98.12 112 GLU A O 1
ATOM 855 N N . CYS A 1 113 ? 2.537 5.379 -0.318 1.00 98.50 113 CYS A N 1
ATOM 856 C CA . CYS A 1 113 ? 1.248 5.755 -0.899 1.00 98.50 113 CYS A CA 1
ATOM 857 C C . CYS A 1 113 ? 0.258 6.241 0.168 1.00 98.50 113 CYS A C 1
ATOM 859 O O . CYS A 1 113 ? -0.451 7.217 -0.066 1.00 98.50 113 CYS A O 1
ATOM 861 N N . LEU A 1 114 ? 0.196 5.579 1.327 1.00 98.31 114 LEU A N 1
ATOM 862 C CA . LEU A 1 114 ? -0.657 6.003 2.442 1.00 98.31 114 LEU A CA 1
ATOM 863 C C . LEU A 1 114 ? -0.202 7.337 3.036 1.00 98.31 114 LEU A C 1
ATOM 865 O O . LEU A 1 114 ? -1.056 8.150 3.373 1.00 98.31 114 LEU A O 1
ATOM 869 N N . ASP A 1 115 ? 1.105 7.612 3.056 1.00 97.94 115 ASP A N 1
ATOM 870 C CA . ASP A 1 115 ? 1.663 8.909 3.462 1.00 97.94 115 ASP A CA 1
ATOM 871 C C . ASP A 1 115 ? 1.159 10.073 2.580 1.00 97.94 115 ASP A C 1
ATOM 873 O O . ASP A 1 115 ? 1.175 11.227 3.011 1.00 97.94 115 ASP A O 1
ATOM 877 N N . GLN A 1 116 ? 0.675 9.795 1.358 1.00 97.50 116 GLN A N 1
ATOM 878 C CA . GLN A 1 116 ? 0.046 10.806 0.495 1.00 97.50 116 GLN A CA 1
ATOM 879 C C . GLN A 1 116 ? -1.403 11.132 0.892 1.00 97.50 116 GLN A C 1
ATOM 881 O O . GLN A 1 116 ? -1.955 12.119 0.407 1.00 97.50 116 GLN A O 1
ATOM 886 N N . ILE A 1 117 ? -2.040 10.313 1.735 1.00 97.75 117 ILE A N 1
ATOM 887 C CA . ILE A 1 117 ? -3.438 10.473 2.146 1.00 97.75 117 ILE A CA 1
ATOM 888 C C . ILE A 1 117 ? -3.476 11.196 3.490 1.00 97.75 117 ILE A C 1
ATOM 890 O O . ILE A 1 117 ? -3.052 10.673 4.524 1.00 97.75 117 ILE A O 1
ATOM 894 N N . LYS A 1 118 ? -4.006 12.420 3.504 1.00 95.62 118 LYS A N 1
ATOM 895 C CA . LYS A 1 118 ? -3.912 13.270 4.688 1.00 95.62 118 LYS A CA 1
ATOM 896 C C . LYS A 1 118 ? -4.722 12.698 5.853 1.00 95.62 118 LYS A C 1
ATOM 898 O O . LYS A 1 118 ? -5.930 12.505 5.758 1.00 95.62 118 LYS A O 1
ATOM 903 N N . GLY A 1 119 ? -4.064 12.538 7.002 1.00 93.00 119 GLY A N 1
ATOM 904 C CA . GLY A 1 119 ? -4.714 12.122 8.248 1.00 93.00 119 GLY A CA 1
ATOM 905 C C . GLY A 1 119 ? -5.037 10.629 8.322 1.00 93.00 119 GLY A C 1
ATOM 906 O O . GLY A 1 119 ? -5.768 10.220 9.222 1.00 93.00 119 GLY A O 1
ATOM 907 N N . LEU A 1 120 ? -4.524 9.817 7.394 1.00 96.31 120 LEU A N 1
ATOM 908 C CA . LEU A 1 120 ? -4.538 8.365 7.520 1.00 96.31 120 LEU A CA 1
ATOM 909 C C . LEU A 1 120 ? -3.263 7.940 8.253 1.00 96.31 120 LEU A C 1
ATOM 911 O O . LEU A 1 120 ? -2.168 8.048 7.717 1.00 96.31 120 LEU A O 1
ATOM 915 N N . GLU A 1 121 ? -3.405 7.490 9.499 1.00 95.56 121 GLU A N 1
ATOM 916 C CA . GLU A 1 121 ? -2.279 6.974 10.280 1.00 95.56 121 GLU A CA 1
ATOM 917 C C . GLU A 1 121 ? -2.107 5.466 10.060 1.00 95.56 121 GLU A C 1
ATOM 919 O O . GLU A 1 121 ? -3.047 4.679 10.213 1.00 95.56 121 GLU A O 1
ATOM 924 N N . HIS A 1 122 ? -0.880 5.045 9.763 1.00 97.19 122 HIS A N 1
ATOM 925 C CA . HIS A 1 122 ? -0.508 3.642 9.610 1.00 97.19 122 HIS A CA 1
ATOM 926 C C . HIS A 1 122 ? 0.882 3.366 10.182 1.00 97.19 122 HIS A C 1
ATOM 928 O O . HIS A 1 122 ? 1.681 4.263 10.446 1.00 97.19 122 HIS A O 1
ATOM 934 N N . TYR A 1 123 ? 1.166 2.084 10.384 1.00 96.44 123 TYR A N 1
ATOM 935 C CA . TYR A 1 123 ? 2.426 1.600 10.933 1.00 96.44 123 TYR A CA 1
ATOM 936 C C . TYR A 1 123 ? 2.921 0.406 10.130 1.00 96.44 123 TYR A C 1
ATOM 938 O O . TYR A 1 123 ? 2.126 -0.387 9.631 1.00 96.44 123 TYR A O 1
ATOM 946 N N . ILE A 1 124 ? 4.236 0.233 10.062 1.00 96.31 124 ILE A N 1
ATOM 947 C CA . ILE A 1 124 ? 4.850 -0.954 9.468 1.00 96.31 124 ILE A CA 1
ATOM 948 C C . ILE A 1 124 ? 5.175 -1.950 10.582 1.00 96.31 124 ILE A C 1
ATOM 950 O O . ILE A 1 124 ? 5.853 -1.617 11.555 1.00 96.31 124 ILE A O 1
ATOM 954 N N . GLY A 1 125 ? 4.694 -3.181 10.435 1.00 93.44 125 GLY A N 1
ATOM 955 C CA . GLY A 1 125 ? 5.057 -4.316 11.276 1.00 93.44 125 GLY A CA 1
ATOM 956 C C . GLY A 1 125 ? 5.971 -5.272 10.520 1.00 93.44 125 GLY A C 1
ATOM 957 O O . GLY A 1 125 ? 5.738 -5.555 9.349 1.00 93.44 125 GLY A O 1
ATOM 958 N N . TYR A 1 126 ? 6.991 -5.802 11.194 1.00 91.94 126 TYR A N 1
ATOM 959 C CA . TYR A 1 126 ? 7.815 -6.892 10.672 1.00 91.94 126 TYR A CA 1
ATOM 960 C C . TYR A 1 126 ? 7.791 -8.059 11.656 1.00 91.94 126 TYR A C 1
ATOM 962 O O . TYR A 1 126 ? 8.347 -7.970 12.751 1.00 91.94 126 TYR A O 1
ATOM 970 N N . VAL A 1 127 ? 7.103 -9.139 11.290 1.00 88.75 127 VAL A N 1
ATOM 971 C CA . VAL A 1 127 ? 6.823 -10.273 12.180 1.00 88.75 127 VAL A CA 1
ATOM 972 C C . VAL A 1 127 ? 7.128 -11.567 11.441 1.00 88.75 127 VAL A C 1
ATOM 974 O O . VAL A 1 127 ? 6.638 -11.777 10.339 1.00 88.75 127 VAL A O 1
ATOM 977 N N . ASN A 1 128 ? 7.938 -12.443 12.042 1.00 88.44 128 ASN A N 1
ATOM 978 C CA . ASN A 1 128 ? 8.305 -13.746 11.470 1.00 88.44 128 ASN A CA 1
ATOM 979 C C . ASN A 1 128 ? 8.794 -13.669 10.011 1.00 88.44 128 ASN A C 1
ATOM 981 O O . ASN A 1 128 ? 8.421 -14.491 9.182 1.00 88.44 128 ASN A O 1
ATOM 985 N N . GLN A 1 129 ? 9.647 -12.683 9.716 1.00 88.19 129 GLN A N 1
ATOM 986 C CA . GLN A 1 129 ? 10.182 -12.409 8.375 1.00 88.19 129 GLN A CA 1
ATOM 987 C C . GLN A 1 129 ? 9.145 -11.945 7.335 1.00 88.19 129 GLN A C 1
ATOM 989 O O . GLN A 1 129 ? 9.402 -12.008 6.135 1.00 88.19 129 GLN A O 1
ATOM 994 N N . HIS A 1 130 ? 7.991 -11.445 7.780 1.00 92.50 130 HIS A N 1
ATOM 995 C CA . HIS A 1 130 ? 6.961 -10.881 6.914 1.00 92.50 130 HIS A CA 1
ATOM 996 C C . HIS A 1 130 ? 6.666 -9.430 7.285 1.00 92.50 130 HIS A C 1
ATOM 998 O O . HIS A 1 130 ? 6.503 -9.107 8.463 1.00 92.50 130 HIS A O 1
ATOM 1004 N N . ALA A 1 131 ? 6.611 -8.559 6.280 1.00 94.56 131 ALA A N 1
ATOM 1005 C CA . ALA A 1 131 ? 6.272 -7.152 6.453 1.00 94.56 131 ALA A CA 1
ATOM 1006 C C . ALA A 1 131 ? 4.780 -6.928 6.178 1.00 94.56 131 ALA A C 1
ATOM 1008 O O . ALA A 1 131 ? 4.237 -7.486 5.225 1.00 94.56 131 ALA A O 1
ATOM 1009 N N . VAL A 1 132 ? 4.134 -6.126 7.022 1.00 95.50 132 VAL A N 1
ATOM 1010 C CA . VAL A 1 132 ? 2.702 -5.806 6.954 1.00 95.50 132 VAL A CA 1
ATOM 1011 C C . VAL A 1 132 ? 2.462 -4.345 7.324 1.00 95.50 132 VAL A C 1
ATOM 1013 O O . VAL A 1 132 ? 3.263 -3.736 8.036 1.00 95.50 132 VAL A O 1
ATOM 1016 N N . ILE A 1 133 ? 1.328 -3.797 6.898 1.00 97.25 133 ILE A N 1
ATOM 1017 C CA . ILE A 1 133 ? 0.808 -2.516 7.380 1.00 97.25 133 ILE A CA 1
ATOM 1018 C C . ILE A 1 133 ? -0.197 -2.779 8.504 1.00 97.25 133 ILE A C 1
ATOM 1020 O O . ILE A 1 133 ? -0.999 -3.709 8.440 1.00 97.25 133 ILE A O 1
ATOM 1024 N N . MET A 1 134 ? -0.160 -1.954 9.543 1.00 96.12 134 MET A N 1
ATOM 1025 C CA . MET A 1 134 ? -1.089 -1.989 10.666 1.00 96.12 134 MET A CA 1
ATOM 1026 C C . MET A 1 134 ? -1.768 -0.632 10.814 1.00 96.12 134 MET A C 1
ATOM 1028 O O . MET A 1 134 ? -1.102 0.402 10.797 1.00 96.12 134 MET A O 1
ATOM 1032 N N . LEU A 1 135 ? -3.082 -0.644 11.009 1.00 96.25 135 LEU A N 1
ATOM 1033 C CA . LEU A 1 135 ? -3.865 0.533 11.366 1.00 96.25 135 LEU A CA 1
ATOM 1034 C C . LEU A 1 135 ? -4.404 0.344 12.779 1.00 96.25 135 LEU A C 1
ATOM 1036 O O . LEU A 1 135 ? -4.867 -0.746 13.123 1.00 96.25 135 LEU A O 1
ATOM 1040 N N . PHE A 1 136 ? -4.365 1.403 13.583 1.00 93.81 136 PHE A N 1
ATOM 1041 C CA . PHE A 1 136 ? -4.907 1.408 14.939 1.00 93.81 136 PHE A CA 1
ATOM 1042 C C . PHE A 1 136 ? -5.822 2.611 15.122 1.00 93.81 136 PHE A C 1
ATOM 1044 O O . PHE A 1 136 ? -5.371 3.749 15.044 1.00 93.81 136 PHE A O 1
ATOM 1051 N N . ASP A 1 137 ? -7.083 2.362 15.454 1.00 91.44 137 ASP A N 1
ATOM 1052 C CA . ASP A 1 137 ? -7.993 3.399 15.926 1.00 91.44 137 ASP A CA 1
ATOM 1053 C C . ASP A 1 137 ? -8.043 3.346 17.453 1.00 91.44 137 ASP A C 1
ATOM 1055 O O . ASP A 1 137 ? -8.694 2.490 18.061 1.00 91.44 137 ASP A O 1
ATOM 1059 N N . ARG A 1 138 ? -7.288 4.249 18.089 1.00 85.38 138 ARG A N 1
ATOM 1060 C CA . ARG A 1 138 ? -7.168 4.311 19.552 1.00 85.38 138 ARG A CA 1
ATOM 1061 C C . ARG A 1 138 ? -8.503 4.646 20.230 1.00 85.38 138 ARG A C 1
ATOM 1063 O O . ARG A 1 138 ? -8.817 3.953 21.198 1.00 85.38 138 ARG A O 1
ATOM 1070 N N . PRO A 1 139 ? -9.295 5.643 19.784 1.00 85.75 139 PRO A N 1
ATOM 1071 C CA . PRO A 1 139 ? -10.633 5.887 20.322 1.00 85.75 139 PRO A CA 1
ATOM 1072 C C . PRO A 1 139 ? -11.525 4.644 20.397 1.00 85.75 139 PRO A C 1
ATOM 1074 O O . PRO A 1 139 ? -12.079 4.358 21.460 1.00 85.75 139 PRO A O 1
ATOM 1077 N N . SER A 1 140 ? -11.640 3.877 19.307 1.00 85.44 140 SER A N 1
ATOM 1078 C CA . SER A 1 140 ? -12.495 2.680 19.285 1.00 85.44 140 SER A CA 1
ATOM 1079 C C . SER A 1 140 ? -11.788 1.392 19.724 1.00 85.44 140 SER A C 1
ATOM 1081 O O . SER A 1 140 ? -12.442 0.357 19.878 1.00 85.44 140 SER A O 1
ATOM 1083 N N . GLN A 1 141 ? -10.479 1.464 19.997 1.00 89.06 141 GLN A N 1
ATOM 1084 C CA . GLN A 1 141 ? -9.609 0.339 20.355 1.00 89.06 141 GLN A CA 1
ATOM 1085 C C . GLN A 1 141 ? -9.633 -0.775 19.300 1.00 89.06 141 GLN A C 1
ATOM 1087 O O . GLN A 1 141 ? -9.647 -1.957 19.648 1.00 89.06 141 GLN A O 1
ATOM 1092 N N . ARG A 1 142 ? -9.666 -0.394 18.019 1.00 93.56 142 ARG A N 1
ATOM 1093 C CA . ARG A 1 142 ? -9.699 -1.322 16.884 1.00 93.56 142 ARG A CA 1
ATOM 1094 C C . ARG A 1 142 ? -8.375 -1.350 16.150 1.00 93.56 142 ARG A C 1
ATOM 1096 O O . ARG A 1 142 ? -7.634 -0.367 16.138 1.00 93.56 142 ARG A O 1
ATOM 1103 N N . SER A 1 143 ? -8.084 -2.485 15.536 1.00 94.12 143 SER A N 1
ATOM 1104 C CA . SER A 1 143 ? -6.867 -2.678 14.762 1.00 94.12 143 SER A CA 1
ATOM 1105 C C . SER A 1 143 ? -7.142 -3.433 13.475 1.00 94.12 143 SER A C 1
ATOM 1107 O O . SER A 1 143 ? -7.950 -4.359 13.445 1.00 94.12 143 SER A O 1
ATOM 1109 N N . PHE A 1 144 ? -6.449 -3.057 12.410 1.00 95.44 144 PHE A N 1
ATOM 1110 C CA . PHE A 1 144 ? -6.505 -3.728 11.117 1.00 95.44 144 PHE A CA 1
ATOM 1111 C C . PHE A 1 144 ? -5.098 -4.085 10.673 1.00 95.44 144 PHE A C 1
ATOM 1113 O O . PHE A 1 144 ? -4.161 -3.314 10.882 1.00 95.44 144 PHE A O 1
ATOM 1120 N N . LEU A 1 145 ? -4.956 -5.253 10.062 1.00 95.38 145 LEU A N 1
ATOM 1121 C CA . LEU A 1 145 ? -3.722 -5.684 9.431 1.00 95.38 145 LEU A CA 1
ATOM 1122 C C . LEU A 1 145 ? -3.953 -5.753 7.925 1.00 95.38 145 LEU A C 1
ATOM 1124 O O . LEU A 1 145 ? -4.941 -6.317 7.462 1.00 95.38 145 LEU A O 1
ATOM 1128 N N . LEU A 1 146 ? -3.034 -5.153 7.179 1.00 95.44 146 LEU A N 1
ATOM 1129 C CA . LEU A 1 146 ? -2.968 -5.171 5.729 1.00 95.44 146 LEU A CA 1
ATOM 1130 C C . LEU A 1 146 ? -1.687 -5.900 5.323 1.00 95.44 146 LEU A C 1
ATOM 1132 O O . LEU A 1 146 ? -0.577 -5.397 5.492 1.00 95.44 146 LEU A O 1
ATOM 1136 N N . ASP A 1 147 ? -1.856 -7.086 4.757 1.00 94.31 147 ASP A N 1
ATOM 1137 C CA . ASP A 1 147 ? -0.808 -7.741 3.988 1.00 94.31 147 ASP A CA 1
ATOM 1138 C C . ASP A 1 147 ? -0.916 -7.258 2.544 1.00 94.31 147 ASP A C 1
ATOM 1140 O O . ASP A 1 147 ? -1.945 -7.415 1.899 1.00 94.31 147 ASP A O 1
ATOM 1144 N N . VAL A 1 148 ? 0.103 -6.568 2.044 1.00 91.31 148 VAL A N 1
ATOM 1145 C CA . VAL A 1 148 ? -0.003 -5.891 0.745 1.00 91.31 148 VAL A CA 1
ATOM 1146 C C . VAL A 1 148 ? 0.120 -6.897 -0.413 1.00 91.31 148 VAL A C 1
ATOM 1148 O O . VAL A 1 148 ? -0.737 -6.872 -1.305 1.00 91.31 148 VAL A O 1
ATOM 1151 N N . PRO A 1 149 ? 1.102 -7.828 -0.422 1.00 86.50 149 PRO A N 1
ATOM 1152 C CA . PRO A 1 149 ? 1.201 -8.849 -1.466 1.00 86.50 149 PRO A CA 1
ATOM 1153 C C . PRO A 1 149 ? -0.041 -9.736 -1.630 1.00 86.50 149 PRO A C 1
ATOM 1155 O O . PRO A 1 149 ? -0.358 -10.115 -2.757 1.00 86.50 149 PRO A O 1
ATOM 1158 N N . THR A 1 150 ? -0.761 -10.062 -0.548 1.00 82.12 150 THR A N 1
ATOM 1159 C CA . THR A 1 150 ? -1.889 -11.015 -0.580 1.00 82.12 150 THR A CA 1
ATOM 1160 C C . THR A 1 150 ? -3.147 -10.466 0.090 1.00 82.12 150 THR A C 1
ATOM 1162 O O . THR A 1 150 ? -3.082 -9.622 0.968 1.00 82.12 150 THR A O 1
ATOM 1165 N N . ASN A 1 151 ? -4.335 -10.944 -0.286 1.00 76.50 151 ASN A N 1
ATOM 1166 C CA . AS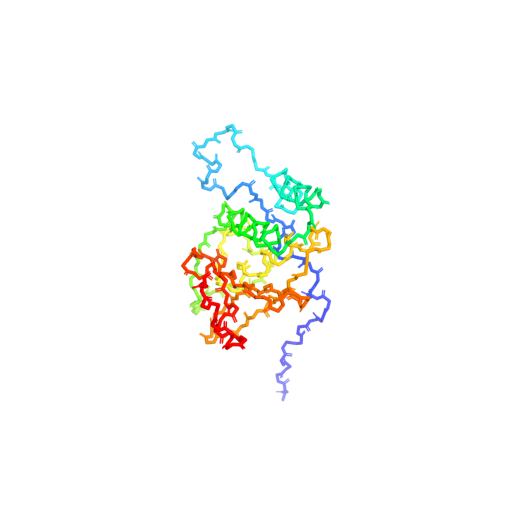N A 1 151 ? -5.572 -10.541 0.403 1.00 76.50 151 ASN A CA 1
ATOM 1167 C C . ASN A 1 151 ? -5.855 -11.346 1.684 1.00 76.50 151 ASN A C 1
ATOM 1169 O O . ASN A 1 151 ? -6.792 -11.023 2.407 1.00 76.50 151 ASN A O 1
ATOM 1173 N N . GLU A 1 152 ? -5.083 -12.393 1.983 1.00 71.38 152 GLU A N 1
ATOM 1174 C CA . GLU A 1 152 ? -5.439 -13.392 3.008 1.00 71.38 152 GLU A CA 1
ATOM 1175 C C . GLU A 1 152 ? -5.379 -12.848 4.443 1.00 71.38 152 GLU A C 1
ATOM 1177 O O . GLU A 1 152 ? -6.079 -13.312 5.355 1.00 71.38 152 GLU A O 1
ATOM 1182 N N . LEU A 1 153 ? -4.531 -11.843 4.650 1.00 75.81 153 LEU A N 1
ATOM 1183 C CA . LEU A 1 153 ? -4.311 -11.212 5.943 1.00 75.81 153 LEU A CA 1
ATOM 1184 C C . LEU A 1 153 ? -4.819 -9.763 5.994 1.00 75.81 153 LEU A C 1
ATOM 1186 O O . LEU A 1 153 ? -4.587 -9.097 6.992 1.00 75.81 153 LEU A O 1
ATOM 1190 N N . CYS A 1 154 ? -5.567 -9.306 4.983 1.00 87.25 154 CYS A N 1
ATOM 1191 C CA . CYS A 1 154 ? -6.278 -8.023 4.991 1.00 87.25 154 CYS A CA 1
ATOM 1192 C C . CYS A 1 154 ? -7.527 -8.099 5.888 1.00 87.25 154 CYS A C 1
ATOM 1194 O O . CYS A 1 154 ? -8.632 -8.330 5.394 1.00 87.25 154 CYS A O 1
ATOM 1196 N N . LYS A 1 155 ? -7.370 -7.981 7.210 1.00 91.50 155 LYS A N 1
ATOM 1197 C CA . LYS A 1 155 ? -8.475 -8.187 8.162 1.00 91.50 155 LYS A CA 1
ATOM 1198 C C . LYS A 1 155 ? -8.338 -7.391 9.448 1.00 91.50 155 LYS A C 1
ATOM 1200 O O . LYS A 1 155 ? -7.242 -7.052 9.893 1.00 91.50 155 LYS A O 1
ATOM 1205 N N . GLU A 1 156 ? -9.483 -7.155 10.079 1.00 92.44 156 GLU A N 1
ATOM 1206 C CA . GLU A 1 156 ? -9.538 -6.617 11.432 1.00 92.44 156 GLU A CA 1
ATOM 1207 C C . GLU A 1 156 ? -8.910 -7.620 12.415 1.00 92.44 156 GLU A C 1
ATOM 1209 O O . GLU A 1 156 ? -9.233 -8.809 12.421 1.00 92.44 156 GLU A O 1
ATOM 1214 N N . THR A 1 157 ? -7.984 -7.136 13.237 1.00 91.38 157 THR A N 1
ATOM 1215 C CA . THR A 1 157 ? -7.222 -7.910 14.228 1.00 91.38 157 THR A CA 1
ATOM 1216 C C . THR A 1 157 ? -7.585 -7.534 15.664 1.00 91.38 157 THR A C 1
ATOM 1218 O O . THR A 1 157 ? -6.949 -8.015 16.603 1.00 91.38 157 THR A O 1
ATOM 1221 N N . THR A 1 158 ? -8.622 -6.709 15.845 1.00 90.38 158 THR A N 1
ATOM 1222 C CA . THR A 1 158 ? -9.049 -6.157 17.136 1.00 90.38 158 THR A CA 1
ATOM 1223 C C . THR A 1 158 ? -9.171 -7.225 18.214 1.00 90.38 158 THR A C 1
ATOM 1225 O O . THR A 1 158 ? -8.624 -7.054 19.301 1.00 90.38 158 THR A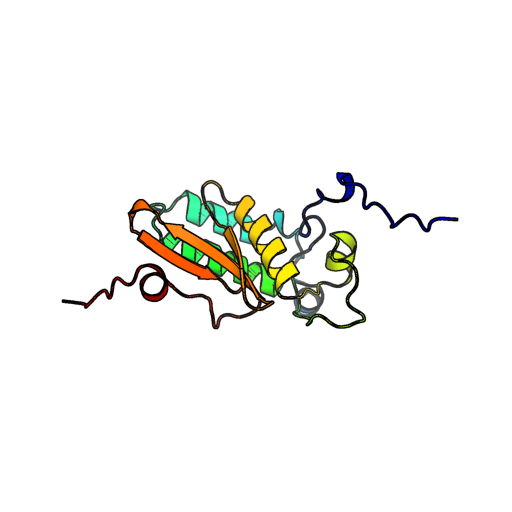 O 1
ATOM 1228 N N . GLU A 1 159 ? -9.843 -8.343 17.940 1.00 88.81 159 GLU A N 1
ATOM 1229 C CA . GLU A 1 159 ? -10.045 -9.395 18.945 1.00 88.81 159 GLU A CA 1
ATOM 1230 C C . GLU A 1 159 ? -8.730 -10.074 19.344 1.00 88.81 159 GLU A C 1
ATOM 1232 O O . GLU A 1 159 ? -8.501 -10.334 20.524 1.00 88.81 159 GLU A O 1
ATOM 1237 N N . ALA A 1 160 ? -7.843 -10.302 18.371 1.00 85.81 160 ALA A N 1
ATOM 1238 C CA . ALA A 1 160 ? -6.554 -10.947 18.589 1.00 85.81 160 ALA A CA 1
ATOM 1239 C C . ALA A 1 160 ? -5.594 -10.076 19.415 1.00 85.81 160 ALA A C 1
ATOM 1241 O O . ALA A 1 160 ? -4.818 -10.609 20.204 1.00 85.81 160 ALA A O 1
ATOM 1242 N N . ILE A 1 161 ? -5.649 -8.750 19.249 1.00 83.38 161 ILE A N 1
ATOM 1243 C CA . ILE A 1 161 ? -4.751 -7.809 19.937 1.00 83.38 161 ILE A CA 1
ATOM 1244 C C . ILE A 1 161 ? -5.339 -7.334 21.269 1.00 83.38 161 ILE A C 1
ATOM 1246 O O . ILE A 1 161 ? -4.632 -7.260 22.271 1.00 83.38 161 ILE A O 1
ATOM 1250 N N . SER A 1 162 ? -6.630 -7.001 21.298 1.00 78.88 162 SER A N 1
ATOM 1251 C CA . SER A 1 162 ? -7.269 -6.400 22.477 1.00 78.88 162 SER A CA 1
ATOM 1252 C C . SER A 1 162 ? -7.894 -7.419 23.433 1.00 78.88 162 SER A C 1
ATOM 1254 O O . SER A 1 162 ? -8.278 -7.050 24.543 1.00 78.88 162 SER A O 1
ATOM 1256 N N . GLY A 1 163 ? -8.064 -8.678 23.011 1.00 68.88 163 GLY A N 1
ATOM 1257 C CA . GLY A 1 163 ? -8.755 -9.710 23.789 1.00 68.88 163 GLY A CA 1
ATOM 1258 C C . GLY A 1 163 ? -10.252 -9.444 24.008 1.00 68.88 163 GLY A C 1
ATOM 1259 O O . GLY A 1 163 ? -10.920 -10.216 24.699 1.00 68.88 163 GLY A O 1
ATOM 1260 N N . LYS A 1 164 ? -10.808 -8.364 23.438 1.00 66.12 164 LYS A N 1
ATOM 1261 C CA . LYS A 1 164 ? -12.239 -8.059 23.505 1.00 66.12 164 LYS A CA 1
ATOM 1262 C C . LYS A 1 164 ? -12.970 -8.895 22.466 1.00 66.12 164 LYS A C 1
ATOM 1264 O O . LYS A 1 164 ? -12.962 -8.575 21.286 1.00 66.12 164 LYS A O 1
ATOM 1269 N N . ASN A 1 165 ? -13.625 -9.948 22.932 1.00 56.12 165 ASN A N 1
ATOM 1270 C CA . ASN A 1 165 ? -14.557 -10.725 22.129 1.00 56.12 165 ASN A CA 1
ATOM 1271 C C . ASN A 1 165 ? -15.850 -9.902 21.994 1.00 56.12 165 ASN A C 1
ATOM 1273 O O . ASN A 1 165 ? -16.563 -9.722 22.992 1.00 56.12 165 ASN A O 1
ATOM 1277 N N . ARG A 1 166 ? -16.148 -9.347 20.809 1.00 57.53 166 ARG A N 1
ATOM 1278 C CA . ARG A 1 166 ? -17.456 -8.710 20.577 1.00 57.53 166 ARG A CA 1
ATOM 1279 C C . ARG A 1 166 ? -18.471 -9.837 20.411 1.00 57.53 166 ARG A C 1
ATOM 1281 O O . ARG A 1 166 ? -18.860 -10.186 19.303 1.00 57.53 166 ARG A O 1
ATOM 1288 N N . LYS A 1 167 ? -18.931 -10.405 21.530 1.00 46.78 167 LYS A N 1
ATOM 1289 C CA . LYS A 1 167 ? -20.174 -11.178 21.519 1.00 46.78 167 LYS A CA 1
ATOM 1290 C C . LYS A 1 167 ? -21.266 -10.248 21.007 1.00 46.78 167 LYS A C 1
ATOM 1292 O O . LYS A 1 167 ? -21.642 -9.304 21.695 1.00 46.78 167 LYS A O 1
ATOM 1297 N N . ILE A 1 168 ? -21.714 -10.511 19.785 1.00 49.78 168 ILE A N 1
ATOM 1298 C CA . ILE A 1 168 ? -22.948 -9.972 19.229 1.00 49.78 168 ILE A CA 1
ATOM 1299 C C . ILE A 1 168 ? -24.048 -10.387 20.210 1.00 49.78 168 ILE A C 1
ATOM 1301 O O . ILE A 1 168 ? -24.331 -11.578 20.349 1.00 49.78 168 ILE A O 1
ATOM 1305 N N . SER A 1 169 ? -24.555 -9.421 20.974 1.00 39.12 169 SER A N 1
ATOM 1306 C CA . SER A 1 169 ? -25.767 -9.561 21.784 1.00 39.12 169 SER A CA 1
ATOM 1307 C C . SER A 1 169 ? -26.983 -9.261 20.931 1.00 39.12 169 SER A C 1
ATOM 1309 O O . SER A 1 169 ? -26.931 -8.197 20.269 1.00 39.12 169 SER A O 1
#

Mean predicted aligned error: 7.2 Å